Protein AF-A0ABC8QRR1-F1 (afdb_monomer_lite)

Organism: NCBI:txid185542

Sequence (106 aa):
MSKRRSVGEGYKKVASLLNKTSPKKENLPILEGHPAAQEHAEAVVESQDNLKESIKALKKEFKVYRWSRENPNLKPFLQSYFVDLSICGPMVLDALQKIKAGTMQA

pLDDT: mean 75.65, std 16.86, range [40.88, 95.94]

Secondary structure (DSSP, 8-state):
------TTSHHHHHHHHHT---------GGGTT-HHHHHHHHHHHHHHHHHHHHHTT-EEEEEEEE--SS-TTS--EEEEEEEETTSS-SSHHHHHHHHHTT-S--

Structure (mmCIF, N/CA/C/O backbone):
data_AF-A0ABC8QRR1-F1
#
_entry.id   AF-A0ABC8QRR1-F1
#
loop_
_atom_site.group_PDB
_atom_site.id
_atom_site.type_symbol
_atom_site.label_atom_id
_atom_site.label_alt_id
_atom_site.label_comp_id
_atom_site.label_asym_id
_atom_site.label_entity_id
_atom_site.label_seq_id
_atom_site.pdbx_PDB_ins_code
_atom_site.Cartn_x
_atom_site.Cartn_y
_atom_site.Cartn_z
_atom_site.occupancy
_atom_site.B_iso_or_equiv
_atom_site.auth_seq_id
_atom_site.auth_comp_id
_atom_site.auth_asym_id
_atom_site.auth_atom_id
_atom_site.pdbx_PDB_model_num
ATOM 1 N N . MET A 1 1 ? 35.369 37.869 -9.025 1.00 40.88 1 MET A N 1
ATOM 2 C CA . MET A 1 1 ? 33.912 37.658 -9.192 1.00 40.88 1 MET A CA 1
ATOM 3 C C . MET A 1 1 ? 33.685 36.296 -9.838 1.00 40.88 1 MET A C 1
ATOM 5 O O . MET A 1 1 ? 34.111 36.084 -10.964 1.00 40.88 1 MET A O 1
ATOM 9 N N . SER A 1 2 ? 33.128 35.349 -9.078 1.00 48.25 2 SER A N 1
ATOM 10 C CA . SER A 1 2 ? 32.996 33.928 -9.434 1.00 48.25 2 SER A CA 1
ATOM 11 C C . SER A 1 2 ? 31.667 33.658 -10.150 1.00 48.25 2 SER A C 1
ATOM 13 O O . SER A 1 2 ? 30.616 34.063 -9.655 1.00 48.25 2 SER A O 1
ATOM 15 N N . LYS A 1 3 ? 31.701 32.983 -11.306 1.00 48.44 3 LYS A N 1
ATOM 16 C CA . LYS A 1 3 ? 30.514 32.629 -12.105 1.00 48.44 3 LYS A CA 1
ATOM 17 C C . LYS A 1 3 ? 30.259 31.124 -11.975 1.00 48.44 3 LYS A C 1
ATOM 19 O O . LYS A 1 3 ? 30.928 30.312 -12.612 1.00 48.44 3 LYS A O 1
ATOM 24 N N . ARG A 1 4 ? 29.315 30.761 -11.099 1.00 54.50 4 ARG A N 1
ATOM 25 C CA . ARG A 1 4 ? 28.824 29.387 -10.907 1.00 54.50 4 ARG A CA 1
ATOM 26 C C . ARG A 1 4 ? 28.125 28.936 -12.195 1.00 54.50 4 ARG A C 1
ATOM 28 O O . ARG A 1 4 ? 27.106 29.509 -12.568 1.00 54.50 4 ARG A O 1
ATOM 35 N N . ARG A 1 5 ? 28.700 27.952 -12.894 1.00 56.94 5 ARG A N 1
ATOM 36 C CA . ARG A 1 5 ? 28.096 27.328 -14.082 1.00 56.94 5 ARG A CA 1
ATOM 37 C C . ARG A 1 5 ? 26.978 26.385 -13.640 1.00 56.94 5 ARG A C 1
ATOM 39 O O . ARG A 1 5 ? 27.132 25.635 -12.679 1.00 56.94 5 ARG A O 1
ATOM 46 N N . SER A 1 6 ? 25.848 26.484 -14.322 1.00 54.59 6 SER A N 1
ATOM 47 C CA . SER A 1 6 ? 24.585 25.825 -14.017 1.00 54.59 6 SER A CA 1
ATOM 48 C C . SER A 1 6 ? 24.647 24.313 -14.234 1.00 54.59 6 SER A C 1
ATOM 50 O O . SER A 1 6 ? 24.642 23.830 -15.362 1.00 54.59 6 SER A O 1
ATOM 52 N N . VAL A 1 7 ? 24.582 23.551 -13.143 1.00 57.69 7 VAL A N 1
ATOM 53 C CA . VAL A 1 7 ? 24.188 22.128 -13.127 1.00 57.69 7 VAL A CA 1
ATOM 54 C C . VAL A 1 7 ? 22.658 22.066 -13.303 1.00 57.69 7 VAL A C 1
ATOM 56 O O . VAL A 1 7 ? 21.911 21.689 -12.410 1.00 57.69 7 VAL A O 1
ATOM 59 N N . GLY A 1 8 ? 22.176 22.616 -14.421 1.00 51.81 8 GLY A N 1
ATOM 60 C CA . GLY A 1 8 ? 20.771 22.982 -14.648 1.00 51.81 8 GLY A CA 1
ATOM 61 C C . GLY A 1 8 ? 20.054 22.155 -15.716 1.00 51.81 8 GLY A C 1
ATOM 62 O O . GLY A 1 8 ? 18.838 21.982 -15.677 1.00 51.81 8 GLY A O 1
ATOM 63 N N . GLU A 1 9 ? 20.807 21.673 -16.702 1.00 53.78 9 GLU A N 1
ATOM 64 C CA . GLU A 1 9 ? 20.235 21.146 -17.949 1.00 53.78 9 GLU A CA 1
ATOM 65 C C . GLU A 1 9 ? 20.392 19.631 -18.084 1.00 53.78 9 GLU A C 1
ATOM 67 O O . GLU A 1 9 ? 19.518 18.975 -18.648 1.00 53.78 9 GLU A O 1
ATOM 72 N N . GLY A 1 10 ? 21.439 19.047 -17.491 1.00 51.78 10 GLY A N 1
ATOM 73 C CA . GLY A 1 10 ? 21.681 17.602 -17.557 1.00 51.78 10 GLY A CA 1
ATOM 74 C C . GLY A 1 10 ? 20.575 16.768 -16.902 1.00 51.78 10 GLY A C 1
ATOM 75 O O . GLY A 1 10 ? 20.162 15.751 -17.454 1.00 51.78 10 GLY A O 1
ATOM 76 N N . TYR A 1 11 ? 20.027 17.227 -15.770 1.00 57.44 11 TYR A N 1
ATOM 77 C CA . TYR A 1 11 ? 19.012 16.471 -15.027 1.00 57.44 11 TYR A CA 1
ATOM 78 C C . TYR A 1 11 ? 17.653 16.419 -15.743 1.00 57.44 11 TYR A C 1
ATOM 80 O O . TYR A 1 11 ? 16.912 15.450 -15.602 1.00 57.44 11 TYR A O 1
ATOM 88 N N . LYS A 1 12 ? 17.324 17.432 -16.558 1.00 54.56 12 LYS A N 1
ATOM 89 C CA . LYS A 1 12 ? 16.049 17.485 -17.292 1.00 54.56 12 LYS A CA 1
ATOM 90 C C . LYS A 1 12 ? 16.009 16.465 -18.429 1.00 54.56 12 LYS A C 1
ATOM 92 O O . LYS A 1 12 ? 14.956 15.896 -18.699 1.00 54.56 12 LYS A O 1
ATOM 97 N N . LYS A 1 13 ? 17.163 16.207 -19.056 1.00 54.16 13 LYS A N 1
ATOM 98 C CA . LYS A 1 13 ? 17.297 15.251 -20.163 1.00 54.16 13 LYS A CA 1
ATOM 99 C C . LYS A 1 13 ? 17.238 13.795 -19.698 1.00 54.16 13 LYS A C 1
ATOM 101 O O . LYS A 1 13 ? 16.717 12.959 -20.421 1.00 54.16 13 LYS A O 1
ATOM 106 N N . VAL A 1 14 ? 17.730 13.490 -18.496 1.00 57.84 14 VAL A N 1
ATOM 107 C CA . VAL A 1 14 ? 17.642 12.128 -17.932 1.00 57.84 14 VAL A CA 1
ATOM 108 C C . VAL A 1 14 ? 16.269 11.843 -17.315 1.00 57.84 14 VAL A C 1
ATOM 110 O O . VAL A 1 14 ? 15.773 10.726 -17.421 1.00 57.84 14 VAL A O 1
ATOM 113 N N . ALA A 1 15 ? 15.606 12.856 -16.744 1.00 55.03 15 ALA A N 1
ATOM 114 C CA . ALA A 1 15 ? 14.270 12.706 -16.167 1.00 55.03 15 ALA A CA 1
ATOM 115 C C . ALA A 1 15 ? 13.186 12.411 -17.223 1.00 55.03 15 ALA A C 1
ATOM 117 O O . ALA A 1 15 ? 12.240 11.680 -16.940 1.00 55.03 15 ALA A O 1
ATOM 118 N N . SER A 1 16 ? 13.323 12.929 -18.450 1.00 55.12 16 SER A N 1
ATOM 119 C CA . SER A 1 16 ? 12.381 12.628 -19.539 1.00 55.12 16 SER A CA 1
ATOM 120 C C . SER A 1 16 ? 12.540 11.216 -20.113 1.00 55.12 16 SER A C 1
ATOM 122 O O . SER A 1 16 ? 11.573 10.675 -20.644 1.00 55.12 16 SER A O 1
ATOM 124 N N . LEU A 1 17 ? 13.724 10.606 -19.983 1.00 55.91 17 LEU A N 1
ATOM 125 C CA . LEU A 1 17 ? 13.988 9.233 -20.431 1.00 55.91 17 LEU A CA 1
ATOM 126 C C . LEU A 1 17 ? 13.424 8.186 -19.463 1.00 55.91 17 LEU A C 1
ATOM 128 O O . LEU A 1 17 ? 13.019 7.113 -19.893 1.00 55.91 17 LEU A O 1
ATOM 132 N N . LEU A 1 18 ? 13.341 8.515 -18.173 1.00 54.22 18 LEU A N 1
ATOM 133 C CA . LEU A 1 18 ? 12.843 7.605 -17.137 1.00 54.22 18 LEU A CA 1
ATOM 134 C C . LEU A 1 18 ? 11.305 7.570 -17.026 1.00 54.22 18 LEU A C 1
ATOM 136 O O . LEU A 1 18 ? 10.768 6.657 -16.408 1.00 54.22 18 LEU A O 1
ATOM 140 N N . ASN A 1 19 ? 10.589 8.520 -17.644 1.00 46.50 19 ASN A N 1
ATOM 141 C CA . ASN A 1 19 ? 9.129 8.664 -17.522 1.00 46.50 19 ASN A CA 1
ATOM 142 C C . ASN A 1 19 ? 8.306 8.089 -18.693 1.00 46.50 19 ASN A C 1
ATOM 144 O O . ASN A 1 19 ? 7.099 8.325 -18.753 1.00 46.50 19 ASN A O 1
ATOM 148 N N . LYS A 1 20 ? 8.903 7.332 -19.625 1.00 44.72 20 LYS A N 1
ATOM 149 C CA . LYS A 1 20 ? 8.136 6.648 -20.680 1.00 44.72 20 LYS A CA 1
ATOM 150 C C . LYS A 1 20 ? 7.769 5.229 -20.242 1.00 44.72 20 LYS A C 1
ATOM 152 O O . LYS A 1 20 ? 8.617 4.367 -20.050 1.00 44.72 20 LYS A O 1
ATOM 157 N N . THR A 1 21 ? 6.475 5.031 -20.052 1.00 42.62 21 THR A N 1
ATOM 158 C CA . THR A 1 21 ? 5.814 3.781 -19.692 1.00 42.62 21 THR A CA 1
ATOM 159 C C . THR A 1 21 ? 5.814 2.757 -20.839 1.00 42.62 21 THR A C 1
ATOM 161 O O . THR A 1 21 ? 5.720 3.125 -22.007 1.00 42.62 21 THR A O 1
ATOM 164 N N . SER A 1 22 ? 5.832 1.475 -20.431 1.00 47.16 22 SER A N 1
ATOM 165 C CA . SER A 1 22 ? 5.578 0.215 -21.171 1.00 47.16 22 SER A CA 1
ATOM 166 C C . SER A 1 22 ? 6.787 -0.503 -21.814 1.00 47.16 22 SER A C 1
ATOM 168 O O . SER A 1 22 ? 7.422 0.051 -22.705 1.00 47.16 22 SER A O 1
ATOM 170 N N . PRO A 1 23 ? 7.059 -1.783 -21.454 1.00 49.28 23 PRO A N 1
ATOM 171 C CA . PRO A 1 23 ? 8.080 -2.606 -22.092 1.00 49.28 23 PRO A CA 1
ATOM 172 C C . PRO A 1 23 ? 7.476 -3.202 -23.368 1.00 49.28 23 PRO A C 1
ATOM 174 O O . PRO A 1 23 ? 7.068 -4.358 -23.416 1.00 49.28 23 PRO A O 1
ATOM 177 N N . LYS A 1 24 ? 7.312 -2.398 -24.414 1.00 43.50 24 LYS A N 1
ATOM 178 C CA . LYS A 1 24 ? 7.214 -2.995 -25.744 1.00 43.50 24 LYS A CA 1
ATOM 179 C C . LYS A 1 24 ? 8.638 -3.194 -26.219 1.00 43.50 24 LYS A C 1
ATOM 181 O O . LYS A 1 24 ? 9.453 -2.289 -26.073 1.00 43.50 24 LYS A O 1
ATOM 186 N N . LYS A 1 25 ? 8.912 -4.385 -26.756 1.00 50.91 25 LYS A N 1
ATOM 187 C CA . LYS A 1 25 ? 10.095 -4.717 -27.558 1.00 50.91 25 LYS A CA 1
ATOM 188 C C . LYS A 1 25 ? 10.118 -3.812 -28.794 1.00 50.91 25 LYS A C 1
ATOM 190 O O . LYS A 1 25 ? 9.864 -4.247 -29.910 1.00 50.91 25 LYS A O 1
ATOM 195 N N . GLU A 1 26 ? 10.285 -2.518 -28.586 1.00 54.91 26 GLU A N 1
ATOM 196 C CA . GLU A 1 26 ? 10.627 -1.594 -29.640 1.00 54.91 26 GLU A CA 1
ATOM 197 C C . GLU A 1 26 ? 12.119 -1.797 -29.805 1.00 54.91 26 GLU A C 1
ATOM 199 O O . GLU A 1 26 ? 12.878 -1.564 -28.863 1.00 54.91 26 GLU A O 1
ATOM 204 N N . ASN A 1 27 ? 12.517 -2.337 -30.960 1.00 62.00 27 ASN A N 1
ATOM 205 C CA . ASN A 1 27 ? 13.912 -2.340 -31.376 1.00 62.00 27 ASN A CA 1
ATOM 206 C C . ASN A 1 27 ? 14.477 -0.974 -30.999 1.00 62.00 27 ASN A C 1
ATOM 208 O O . ASN A 1 27 ? 13.889 0.039 -31.370 1.00 62.00 27 ASN A O 1
ATOM 212 N N . LEU A 1 28 ? 15.509 -0.953 -30.159 1.00 62.72 28 LEU A N 1
ATOM 213 C CA . LEU A 1 28 ? 16.153 0.270 -29.707 1.00 62.72 28 LEU A CA 1
ATOM 214 C C . LEU A 1 28 ? 17.222 0.581 -30.760 1.00 62.72 28 LEU A C 1
ATOM 216 O O . LEU A 1 28 ? 18.361 0.155 -30.565 1.00 62.72 28 LEU A O 1
ATOM 220 N N . PRO A 1 29 ? 16.910 1.302 -31.864 1.00 69.25 29 PRO A N 1
ATOM 221 C CA . PRO A 1 29 ? 17.864 1.526 -32.954 1.00 69.25 29 PRO A CA 1
ATOM 222 C C . PRO A 1 29 ? 19.136 2.230 -32.469 1.00 69.25 29 PRO A C 1
ATOM 224 O O . PRO A 1 29 ? 20.186 2.141 -33.087 1.00 69.25 29 PRO A O 1
ATOM 227 N N . ILE A 1 30 ? 19.060 2.915 -31.323 1.00 73.38 30 ILE A N 1
ATOM 228 C CA . ILE A 1 30 ? 20.183 3.607 -30.689 1.00 73.38 30 ILE A CA 1
ATOM 229 C C . ILE A 1 30 ? 21.219 2.656 -30.065 1.00 73.38 30 ILE A C 1
ATOM 231 O O . ILE A 1 30 ? 22.335 3.084 -29.786 1.00 73.38 30 ILE A O 1
ATOM 235 N N . LEU A 1 31 ? 20.845 1.399 -29.807 1.00 69.88 31 LEU A N 1
ATOM 236 C CA . LEU A 1 31 ? 21.722 0.368 -29.243 1.00 69.88 31 LEU A CA 1
ATOM 237 C C . LEU A 1 31 ? 22.329 -0.539 -30.325 1.00 69.88 31 LEU A C 1
ATOM 239 O O . LEU A 1 31 ? 23.141 -1.409 -30.008 1.00 69.88 31 LEU A O 1
ATOM 243 N N . GLU A 1 32 ? 21.950 -0.352 -31.591 1.00 71.81 32 GLU A N 1
ATOM 244 C CA . GLU A 1 32 ? 22.505 -1.110 -32.710 1.00 71.81 32 GLU A CA 1
ATOM 245 C C . GLU A 1 32 ? 24.004 -0.796 -32.860 1.00 71.81 32 GLU A C 1
ATOM 247 O O . GLU A 1 32 ? 24.413 0.360 -32.944 1.00 71.81 32 GLU A O 1
ATOM 252 N N . GLY A 1 33 ? 24.843 -1.839 -32.843 1.00 79.19 33 GLY A N 1
ATOM 253 C CA . GLY A 1 33 ? 26.306 -1.717 -32.918 1.00 79.19 33 GLY A CA 1
ATOM 254 C C . GLY A 1 33 ? 27.048 -1.748 -31.573 1.00 79.19 33 GLY A C 1
ATOM 255 O O . GLY A 1 33 ? 28.279 -1.732 -31.571 1.00 79.19 33 GLY A O 1
ATOM 256 N N . HIS A 1 34 ? 26.344 -1.851 -30.437 1.00 81.38 34 HIS A N 1
ATOM 257 C CA . HIS A 1 34 ? 26.952 -1.992 -29.106 1.00 81.38 34 HIS A CA 1
ATOM 258 C C . HIS A 1 34 ? 26.487 -3.279 -28.392 1.00 81.38 34 HIS A C 1
ATOM 260 O O . HIS A 1 34 ? 25.502 -3.236 -27.654 1.00 81.38 34 HIS A O 1
ATOM 266 N N . PRO A 1 35 ? 27.210 -4.412 -28.536 1.00 83.50 35 PRO A N 1
ATOM 267 C CA . PRO A 1 35 ? 26.751 -5.716 -28.038 1.00 83.50 35 PRO A CA 1
ATOM 268 C C . PRO A 1 35 ? 26.570 -5.745 -26.514 1.00 83.50 35 PRO A C 1
ATOM 270 O O . PRO A 1 35 ? 25.532 -6.174 -26.025 1.00 83.50 35 PRO A O 1
ATOM 273 N N . ALA A 1 36 ? 27.507 -5.166 -25.755 1.00 85.44 36 ALA A N 1
ATOM 274 C CA . ALA A 1 36 ? 27.387 -5.085 -24.296 1.00 85.44 36 ALA A CA 1
ATOM 275 C C . ALA A 1 36 ? 26.150 -4.283 -23.844 1.00 85.44 36 ALA A C 1
ATOM 277 O O . ALA A 1 36 ? 25.498 -4.627 -22.863 1.00 85.44 36 ALA A O 1
ATOM 278 N N . ALA A 1 37 ? 25.792 -3.212 -24.561 1.00 81.06 37 ALA A N 1
ATOM 279 C CA . ALA A 1 37 ? 24.625 -2.403 -24.213 1.00 81.06 37 ALA A CA 1
ATOM 280 C C . ALA A 1 37 ? 23.306 -3.143 -24.496 1.00 81.06 37 ALA A C 1
ATOM 282 O O . ALA A 1 37 ? 22.343 -2.965 -23.752 1.00 81.06 37 ALA A O 1
ATOM 283 N N . GLN A 1 38 ? 23.277 -3.983 -25.536 1.00 81.69 38 GLN A N 1
ATOM 284 C CA . GLN A 1 38 ? 22.137 -4.841 -25.864 1.00 81.69 38 GLN A CA 1
ATOM 285 C C . GLN A 1 38 ? 21.950 -5.940 -24.813 1.00 81.69 38 GLN A C 1
ATOM 287 O O . GLN A 1 38 ? 20.860 -6.049 -24.261 1.00 81.69 38 GLN A O 1
ATOM 292 N N . GLU A 1 39 ? 23.016 -6.660 -24.448 1.00 85.50 39 GLU A N 1
ATOM 293 C CA . GLU A 1 39 ? 22.973 -7.698 -23.404 1.00 85.50 39 GLU A CA 1
ATOM 294 C C . GLU A 1 39 ? 22.465 -7.141 -22.066 1.00 85.50 39 GLU A C 1
ATOM 296 O O . GLU A 1 39 ? 21.591 -7.718 -21.416 1.00 85.50 39 GLU A O 1
ATOM 301 N N . HIS A 1 40 ? 22.968 -5.971 -21.660 1.00 83.12 40 HIS A N 1
ATOM 302 C CA . HIS A 1 40 ? 22.511 -5.317 -20.437 1.00 83.12 40 HIS A CA 1
ATOM 303 C C . HIS A 1 40 ? 21.056 -4.844 -20.526 1.00 83.12 40 HIS A C 1
ATOM 305 O O . HIS A 1 40 ? 20.326 -4.942 -19.539 1.00 83.12 40 HIS A O 1
ATOM 311 N N . ALA A 1 41 ? 20.618 -4.336 -21.681 1.00 80.94 41 ALA A N 1
ATOM 312 C CA . ALA A 1 41 ? 19.230 -3.935 -21.879 1.00 80.94 41 ALA A CA 1
ATOM 313 C C . ALA A 1 41 ? 18.282 -5.143 -21.804 1.00 80.94 41 ALA A C 1
ATOM 315 O O . ALA A 1 41 ? 17.268 -5.073 -21.112 1.00 80.94 41 ALA A O 1
ATOM 316 N N . GLU A 1 42 ? 18.632 -6.255 -22.449 1.00 81.31 42 GLU A N 1
ATOM 317 C CA . GLU A 1 42 ? 17.854 -7.497 -22.427 1.00 81.31 42 GLU A CA 1
ATOM 318 C C . GLU A 1 42 ? 17.743 -8.073 -21.013 1.00 81.31 42 GLU A C 1
ATOM 320 O O . GLU A 1 42 ? 16.633 -8.331 -20.549 1.00 81.31 42 GLU A O 1
ATOM 325 N N . ALA A 1 43 ? 18.854 -8.159 -20.274 1.00 83.69 43 ALA A N 1
ATOM 326 C CA . ALA A 1 43 ? 18.853 -8.645 -18.893 1.00 83.69 43 ALA A CA 1
ATOM 327 C C . ALA A 1 43 ? 17.984 -7.780 -17.954 1.00 83.69 43 ALA A C 1
ATOM 329 O O . ALA A 1 43 ? 17.298 -8.284 -17.055 1.00 83.69 43 ALA A O 1
ATOM 330 N N . VAL A 1 44 ? 17.974 -6.457 -18.153 1.00 82.81 44 VAL A N 1
ATOM 331 C CA . VAL A 1 44 ? 17.109 -5.542 -17.391 1.00 82.81 44 VAL A CA 1
ATOM 332 C C . VAL A 1 44 ? 15.638 -5.725 -17.769 1.00 82.81 44 VAL A C 1
ATOM 334 O O . VAL A 1 44 ? 14.785 -5.733 -16.885 1.00 82.81 44 VAL A O 1
ATOM 337 N N . VAL A 1 45 ? 15.319 -5.892 -19.054 1.00 80.44 45 VAL A N 1
ATOM 338 C CA . VAL A 1 45 ? 13.938 -6.131 -19.504 1.00 80.44 45 VAL A CA 1
ATOM 339 C C . VAL A 1 45 ? 13.413 -7.466 -18.970 1.00 80.44 45 VAL A C 1
ATOM 341 O O . VAL A 1 45 ? 12.320 -7.510 -18.408 1.00 80.44 45 VAL A O 1
ATOM 344 N N . GLU A 1 46 ? 14.208 -8.531 -19.048 1.00 79.56 46 GLU A N 1
ATOM 345 C CA . GLU A 1 46 ? 13.827 -9.860 -18.566 1.00 79.56 46 GLU A CA 1
ATOM 346 C C . GLU A 1 46 ? 13.602 -9.881 -17.048 1.00 79.56 46 GLU A C 1
ATOM 348 O O . GLU A 1 46 ? 12.603 -10.415 -16.556 1.00 79.56 46 GLU A O 1
ATOM 353 N N . SER A 1 47 ? 14.486 -9.243 -16.277 1.00 78.56 47 SER A N 1
ATOM 354 C CA . SER A 1 47 ? 14.296 -9.117 -14.827 1.00 78.56 47 SER A CA 1
ATOM 355 C C . SER A 1 47 ? 13.072 -8.266 -14.467 1.00 78.56 47 SER A C 1
ATOM 357 O O . SER A 1 47 ? 12.367 -8.593 -13.510 1.00 78.56 47 SER A O 1
ATOM 359 N N . GLN A 1 48 ? 12.757 -7.222 -15.244 1.00 77.25 48 GLN A N 1
ATOM 360 C CA . GLN A 1 48 ? 11.554 -6.411 -15.043 1.00 77.25 48 GLN A CA 1
ATOM 361 C C . GLN A 1 48 ? 10.258 -7.175 -15.323 1.00 77.25 48 GLN A C 1
ATOM 363 O O . GLN A 1 48 ? 9.292 -6.987 -14.583 1.00 77.25 48 GLN A O 1
ATOM 368 N N . ASP A 1 49 ? 10.209 -8.010 -16.360 1.00 77.12 49 ASP A N 1
ATOM 369 C CA . ASP A 1 49 ? 9.009 -8.784 -16.694 1.00 77.12 49 ASP A CA 1
ATOM 370 C C . ASP A 1 49 ? 8.747 -9.884 -15.657 1.00 77.12 49 ASP A C 1
ATOM 372 O O . ASP A 1 49 ? 7.619 -10.024 -15.184 1.00 77.12 49 ASP A O 1
ATOM 376 N N . ASN A 1 50 ? 9.796 -10.566 -15.186 1.00 79.06 50 ASN A N 1
ATOM 377 C CA . ASN A 1 50 ? 9.695 -11.509 -14.067 1.00 79.06 50 ASN A CA 1
ATOM 378 C C . ASN A 1 50 ? 9.212 -10.824 -12.774 1.00 79.06 50 ASN A C 1
ATOM 380 O O . ASN A 1 50 ? 8.350 -11.338 -12.053 1.00 79.06 50 ASN A O 1
ATOM 384 N N . LEU A 1 51 ? 9.730 -9.626 -12.488 1.00 76.44 51 LEU A N 1
ATOM 385 C CA . LEU A 1 51 ? 9.321 -8.841 -11.326 1.00 76.44 51 LEU A CA 1
ATOM 386 C C . LEU A 1 51 ? 7.865 -8.365 -11.452 1.00 76.44 51 LEU A C 1
ATOM 388 O O . LEU A 1 51 ? 7.114 -8.448 -10.486 1.00 76.44 51 LEU A O 1
ATOM 392 N N . LYS A 1 52 ? 7.420 -7.954 -12.643 1.00 72.56 52 LYS A N 1
ATOM 393 C CA . LYS A 1 52 ? 6.013 -7.605 -12.896 1.00 72.56 52 LYS A CA 1
ATOM 394 C C . LYS A 1 52 ? 5.083 -8.804 -12.745 1.00 72.56 52 LYS A C 1
ATOM 396 O O . LYS A 1 52 ? 4.031 -8.653 -12.129 1.00 72.56 52 LYS A O 1
ATOM 401 N N . GLU A 1 53 ? 5.464 -9.977 -13.243 1.00 74.38 53 GLU A N 1
ATOM 402 C CA . GLU A 1 53 ? 4.635 -11.182 -13.139 1.00 74.38 53 GLU A CA 1
ATOM 403 C C . GLU A 1 53 ? 4.490 -11.635 -11.678 1.00 74.38 53 GLU A C 1
ATOM 405 O O . GLU A 1 53 ? 3.381 -11.904 -11.222 1.00 74.38 53 GLU A O 1
ATOM 410 N N . SER A 1 54 ? 5.575 -11.598 -10.894 1.00 74.88 54 SER A N 1
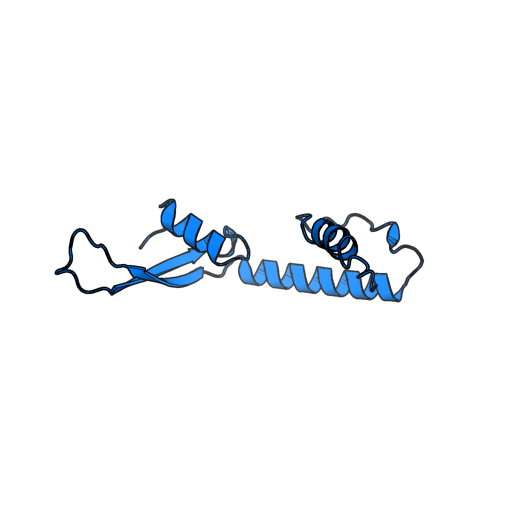ATOM 411 C CA . SER A 1 54 ? 5.507 -11.894 -9.452 1.00 74.88 54 SER A CA 1
ATOM 412 C C . SER A 1 54 ? 4.652 -10.894 -8.655 1.00 74.88 54 SER A C 1
ATOM 414 O O . SER A 1 54 ? 3.992 -11.277 -7.687 1.00 74.88 54 SER A O 1
ATOM 416 N N . ILE A 1 55 ? 4.604 -9.622 -9.068 1.00 72.25 55 ILE A N 1
ATOM 417 C CA . ILE A 1 55 ? 3.799 -8.575 -8.415 1.00 72.25 55 ILE A CA 1
ATOM 418 C C . ILE A 1 55 ? 2.316 -8.668 -8.799 1.00 72.25 55 ILE A C 1
ATOM 420 O O . ILE A 1 55 ? 1.450 -8.279 -8.013 1.00 72.25 55 ILE A O 1
ATOM 424 N N . LYS A 1 56 ? 1.996 -9.235 -9.966 1.00 67.81 56 LYS A N 1
ATOM 425 C CA . LYS A 1 56 ? 0.637 -9.298 -10.524 1.00 67.81 56 LYS A CA 1
ATOM 426 C C . LYS A 1 56 ? -0.366 -10.104 -9.684 1.00 67.81 56 LYS A C 1
ATOM 428 O O . LYS A 1 56 ? -1.567 -9.956 -9.873 1.00 67.81 56 LYS A O 1
ATOM 433 N N . ALA A 1 57 ? 0.101 -10.928 -8.747 1.00 66.62 57 ALA A N 1
ATOM 434 C CA . ALA A 1 57 ? -0.750 -11.678 -7.819 1.00 66.62 57 ALA A CA 1
ATOM 435 C C . ALA A 1 57 ? -0.597 -11.238 -6.349 1.00 66.62 57 ALA A C 1
ATOM 437 O O . ALA A 1 57 ? -1.168 -11.862 -5.451 1.00 66.62 57 ALA A O 1
ATOM 438 N N . LEU A 1 58 ? 0.180 -10.183 -6.070 1.00 83.06 58 LEU A N 1
ATOM 439 C CA . LEU A 1 58 ? 0.560 -9.826 -4.708 1.00 83.06 58 LEU A CA 1
ATOM 440 C C . LEU A 1 58 ? -0.385 -8.773 -4.118 1.00 83.06 58 LEU A C 1
ATOM 442 O O . LEU A 1 58 ? -0.396 -7.609 -4.518 1.00 83.06 58 LEU A O 1
ATOM 446 N N . LYS A 1 59 ? -1.149 -9.179 -3.099 1.00 89.44 59 LYS A N 1
ATOM 447 C CA . LYS A 1 59 ? -1.876 -8.253 -2.223 1.00 89.44 59 LYS A CA 1
ATOM 448 C C . LYS A 1 59 ? -0.971 -7.828 -1.076 1.00 89.44 59 LYS A C 1
ATOM 450 O O . LYS A 1 59 ? -0.387 -8.670 -0.395 1.00 89.44 59 LYS A O 1
ATOM 455 N N . LYS A 1 60 ? -0.874 -6.522 -0.838 1.00 90.56 60 LYS A N 1
ATOM 456 C CA . LYS A 1 60 ? -0.072 -5.949 0.244 1.00 90.56 60 LYS A CA 1
ATOM 457 C C . LYS A 1 60 ? -0.965 -5.281 1.279 1.00 90.56 60 LYS A C 1
ATOM 459 O O . LYS A 1 60 ? -1.880 -4.539 0.935 1.00 90.56 60 LYS A O 1
ATOM 464 N N . GLU A 1 61 ? -0.672 -5.536 2.550 1.00 94.06 61 GLU A N 1
ATOM 465 C CA . GLU A 1 61 ? -1.299 -4.836 3.667 1.00 94.06 61 GLU A CA 1
ATOM 466 C C . GLU A 1 61 ? -0.633 -3.467 3.882 1.00 94.06 61 GLU A C 1
ATOM 468 O O . GLU A 1 61 ? 0.591 -3.368 4.015 1.00 94.06 61 GLU A O 1
ATOM 473 N N . PHE A 1 62 ? -1.453 -2.422 3.966 1.00 94.19 62 PHE A N 1
ATOM 474 C CA . PHE A 1 62 ? -1.074 -1.067 4.345 1.00 94.19 62 PHE A CA 1
ATOM 475 C C . PHE A 1 62 ? -1.779 -0.686 5.644 1.00 94.19 62 PHE A C 1
ATOM 477 O O . PHE A 1 62 ? -3.005 -0.637 5.697 1.00 94.19 62 PHE A O 1
ATOM 484 N N . LYS A 1 63 ? -1.007 -0.372 6.689 1.00 95.50 63 LYS A N 1
ATOM 485 C CA . LYS A 1 63 ? -1.530 0.133 7.966 1.00 95.50 63 LYS A CA 1
ATOM 486 C C . LYS A 1 63 ? -1.476 1.656 7.964 1.00 95.50 63 LYS A C 1
ATOM 488 O O . LYS A 1 63 ? -0.401 2.242 8.051 1.00 95.50 63 LYS A O 1
ATOM 493 N N . VAL A 1 64 ? -2.634 2.294 7.837 1.00 95.25 64 VAL A N 1
ATOM 494 C CA . VAL A 1 64 ? -2.773 3.750 7.721 1.00 95.25 64 VAL A CA 1
ATOM 495 C C . VAL A 1 64 ? -3.173 4.340 9.067 1.00 95.25 64 VAL A C 1
ATOM 497 O O . VAL A 1 64 ? -4.162 3.923 9.666 1.00 95.25 64 VAL A O 1
ATOM 500 N N . TYR A 1 65 ? -2.426 5.341 9.528 1.00 95.56 65 TYR A N 1
ATOM 501 C CA . TYR A 1 65 ? -2.771 6.102 10.725 1.00 95.56 65 TYR A CA 1
ATOM 502 C C . TYR A 1 65 ? -3.994 6.986 10.472 1.00 95.56 65 TYR A C 1
ATOM 504 O O . TYR A 1 65 ? -4.020 7.779 9.528 1.00 95.56 65 TYR A O 1
ATOM 512 N N . ARG A 1 66 ? -5.014 6.851 11.320 1.00 93.50 66 ARG A N 1
ATOM 513 C CA . ARG A 1 66 ? -6.263 7.609 11.240 1.00 93.50 66 ARG A CA 1
ATOM 514 C C . ARG A 1 66 ? -6.467 8.389 12.529 1.00 93.50 66 ARG A C 1
ATOM 516 O O . ARG A 1 66 ? -6.492 7.829 13.623 1.00 93.50 66 ARG A O 1
ATOM 523 N N . TRP A 1 67 ? -6.635 9.694 12.369 1.00 94.19 67 TRP A N 1
ATOM 524 C CA . TRP A 1 67 ? -6.997 10.621 13.429 1.00 94.19 67 TRP A CA 1
ATOM 525 C C . TRP A 1 67 ? -7.821 11.763 12.828 1.00 94.19 67 TRP A C 1
ATOM 527 O O . TRP A 1 67 ? -7.555 12.188 11.704 1.00 94.19 67 TRP A O 1
ATOM 537 N N 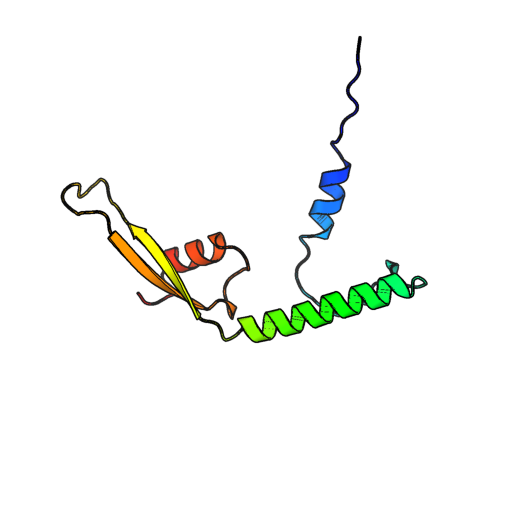. SER A 1 68 ? -8.834 12.225 13.557 1.00 89.81 68 SER A N 1
ATOM 538 C CA . SER A 1 68 ? -9.766 13.278 13.140 1.00 89.81 68 SER A CA 1
ATOM 539 C C . SER A 1 68 ? -9.852 14.319 14.253 1.00 89.81 68 SER A C 1
ATOM 541 O O . SER A 1 68 ? -9.947 13.970 15.430 1.00 89.81 68 SER A O 1
ATOM 543 N N . ARG A 1 69 ? -9.796 15.604 13.8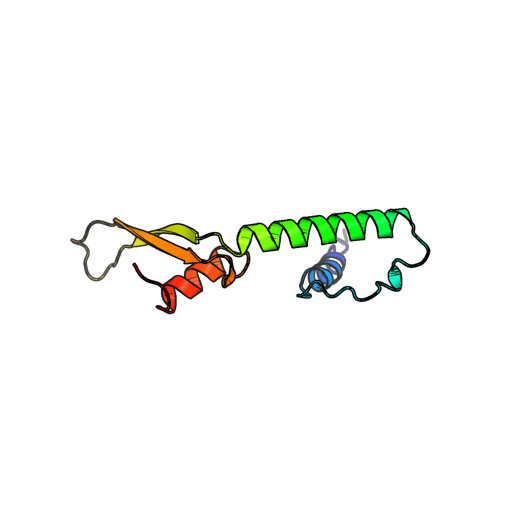85 1.00 92.00 69 ARG A N 1
ATOM 544 C CA . ARG A 1 69 ? -9.824 16.723 14.842 1.00 92.00 69 ARG A CA 1
ATOM 545 C C . ARG A 1 69 ? -11.235 17.000 15.359 1.00 92.00 69 ARG A C 1
ATOM 547 O O . ARG A 1 69 ? -11.398 17.565 16.434 1.00 92.00 69 ARG A O 1
ATOM 554 N N . GLU A 1 70 ? -12.232 16.581 14.591 1.00 89.75 70 GLU A N 1
ATOM 555 C CA . GLU A 1 70 ? -13.661 16.703 14.871 1.00 89.75 70 GLU A CA 1
ATOM 556 C C . GLU A 1 70 ? -14.069 15.825 16.060 1.00 89.75 70 GLU A C 1
ATOM 558 O O . GLU A 1 70 ? -14.993 16.165 16.792 1.00 89.75 70 GLU A O 1
ATOM 563 N N . ASN A 1 71 ? -13.344 14.726 16.292 1.00 86.06 71 ASN A N 1
ATOM 564 C CA . ASN A 1 71 ? -13.589 13.805 17.395 1.00 86.06 71 ASN A CA 1
ATOM 565 C C . ASN A 1 71 ? -12.327 13.623 18.253 1.00 86.06 71 ASN A C 1
ATOM 567 O O . ASN A 1 71 ? -11.681 12.577 18.190 1.00 86.06 71 ASN A O 1
ATOM 571 N N . PRO A 1 72 ? -11.968 14.607 19.095 1.00 82.56 72 PRO A N 1
ATOM 572 C CA . PRO A 1 72 ? -10.730 14.566 19.877 1.00 82.56 72 PRO A CA 1
ATOM 573 C C . PRO A 1 72 ? -10.702 13.439 20.924 1.00 82.56 72 PRO A C 1
ATOM 575 O O . PRO A 1 72 ? -9.627 13.024 21.346 1.00 82.56 72 PRO A O 1
ATOM 578 N N . ASN A 1 73 ? -11.870 12.921 21.323 1.00 87.56 73 ASN A N 1
ATOM 579 C CA . ASN A 1 73 ? -11.993 11.800 22.261 1.00 87.56 73 ASN A CA 1
ATOM 580 C C . ASN A 1 73 ? -11.697 10.433 21.617 1.00 87.56 73 ASN A C 1
ATOM 582 O O . ASN A 1 73 ? -11.476 9.451 22.328 1.00 87.56 73 ASN A O 1
ATOM 586 N N . LEU A 1 74 ? -11.694 10.350 20.282 1.00 88.88 74 LEU A N 1
ATOM 587 C CA . LEU A 1 74 ? -11.320 9.137 19.563 1.00 88.88 74 LEU A CA 1
ATOM 588 C C . LEU A 1 74 ? -9.795 9.025 19.525 1.00 88.88 74 LEU A C 1
ATOM 590 O O . LEU A 1 74 ? -9.095 9.848 18.930 1.00 88.88 74 LEU A O 1
ATOM 594 N N . LYS A 1 75 ? -9.278 7.977 20.173 1.00 91.94 75 LYS A N 1
ATOM 595 C CA . LYS A 1 75 ? -7.849 7.670 20.143 1.00 91.94 75 LYS A CA 1
ATOM 596 C C . LYS A 1 75 ? -7.425 7.366 18.703 1.00 91.94 75 LYS A C 1
ATOM 598 O O . LYS A 1 75 ? -8.141 6.636 18.012 1.00 91.94 75 LYS A O 1
ATOM 603 N N . PRO A 1 76 ? -6.272 7.886 18.253 1.00 95.56 76 PRO A N 1
ATOM 604 C CA . PRO A 1 76 ? -5.731 7.518 16.960 1.00 95.56 76 PRO A CA 1
ATOM 605 C C . PRO A 1 76 ? -5.551 6.009 16.836 1.00 95.56 76 PRO A C 1
ATOM 607 O O . PRO A 1 76 ? -5.178 5.339 17.801 1.00 95.56 76 PRO A O 1
ATOM 610 N N . PHE A 1 77 ? -5.781 5.486 15.639 1.00 94.31 77 PHE A N 1
ATOM 611 C CA . PHE A 1 77 ? -5.679 4.057 15.376 1.00 94.31 77 PHE A CA 1
ATOM 612 C C . PHE A 1 77 ? -5.022 3.780 14.028 1.00 94.31 77 PHE A C 1
ATOM 614 O O . PHE A 1 77 ? -4.929 4.648 13.157 1.00 94.31 77 PHE A O 1
ATOM 621 N N . LEU A 1 78 ? -4.549 2.545 13.874 1.00 95.94 78 LEU A N 1
ATOM 622 C CA . LEU A 1 78 ? -4.065 2.023 12.605 1.00 95.94 78 LEU A CA 1
ATOM 623 C C . LEU A 1 78 ? -5.191 1.243 11.940 1.00 95.94 78 LEU A C 1
ATOM 625 O O . LEU A 1 78 ? -5.745 0.324 12.536 1.00 95.94 78 LEU A O 1
ATOM 629 N N . GLN A 1 79 ? -5.507 1.606 10.705 1.00 94.44 79 GLN A N 1
ATOM 630 C CA . GLN A 1 79 ? -6.459 0.881 9.880 1.00 94.44 79 GLN A CA 1
ATOM 631 C C . GLN A 1 79 ? -5.706 0.105 8.804 1.00 94.44 79 GLN A C 1
ATOM 633 O O . GLN A 1 79 ? -4.944 0.699 8.039 1.00 94.44 79 GLN A O 1
ATOM 638 N N . SER A 1 80 ? -5.906 -1.209 8.762 1.00 95.50 80 SER A N 1
ATOM 639 C CA . SER A 1 80 ? -5.336 -2.077 7.733 1.00 95.50 80 SER A CA 1
ATOM 640 C C . SER A 1 80 ? -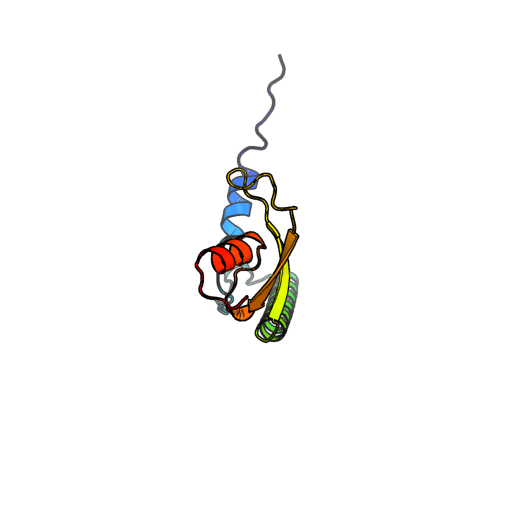6.166 -2.010 6.454 1.00 95.50 80 SER A C 1
ATOM 642 O O . SER A 1 80 ? -7.389 -2.016 6.503 1.00 95.50 80 SER A O 1
ATOM 644 N N . TYR A 1 81 ? -5.487 -1.951 5.313 1.00 93.25 81 TYR A N 1
ATOM 645 C CA . TYR A 1 81 ? -6.080 -2.011 3.982 1.00 93.25 81 TYR A CA 1
ATOM 646 C C . TYR A 1 81 ? -5.298 -3.000 3.129 1.00 93.25 81 TYR A C 1
ATOM 648 O O . TYR A 1 81 ? -4.067 -2.945 3.096 1.00 93.25 81 TYR A O 1
ATOM 656 N N . PHE A 1 82 ? -5.995 -3.871 2.405 1.00 92.06 82 PHE A N 1
ATOM 657 C CA . PHE A 1 82 ? -5.368 -4.789 1.459 1.00 92.06 82 PHE A CA 1
ATOM 658 C C . PHE A 1 82 ? -5.465 -4.213 0.055 1.00 92.06 82 PHE A C 1
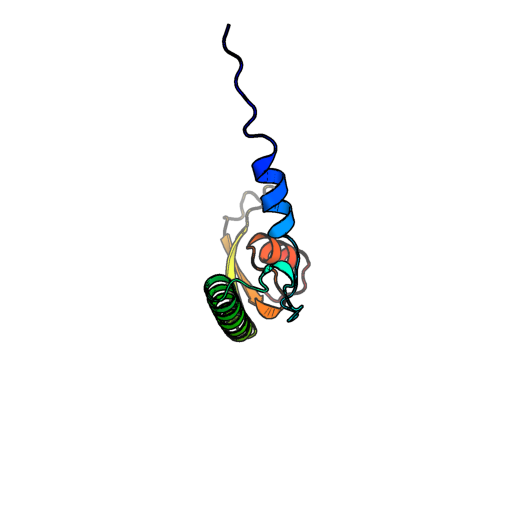ATOM 660 O O . PHE A 1 82 ? -6.555 -4.051 -0.489 1.00 92.06 82 PHE A O 1
ATOM 667 N N . VAL A 1 83 ? -4.312 -3.899 -0.528 1.00 90.38 83 VAL A N 1
ATOM 668 C CA . VAL A 1 83 ? -4.223 -3.308 -1.861 1.00 90.38 83 VAL A CA 1
ATOM 669 C C . VAL A 1 83 ? -3.591 -4.314 -2.807 1.00 90.38 83 VAL A C 1
ATOM 671 O O . VAL A 1 83 ? -2.545 -4.894 -2.513 1.00 90.38 83 VAL A O 1
ATOM 674 N N . ASP A 1 84 ? -4.241 -4.517 -3.946 1.00 90.50 84 ASP A N 1
ATOM 675 C CA . ASP A 1 84 ? -3.711 -5.321 -5.039 1.00 90.50 84 ASP A CA 1
ATOM 676 C C . ASP A 1 84 ? -2.659 -4.512 -5.814 1.00 90.50 84 ASP A C 1
ATOM 678 O O . ASP A 1 84 ? -2.958 -3.451 -6.374 1.00 90.50 84 ASP A O 1
ATOM 682 N N . LEU A 1 85 ? -1.413 -4.992 -5.808 1.00 88.38 85 LEU A N 1
ATOM 683 C CA . LEU A 1 85 ? -0.291 -4.311 -6.453 1.00 88.38 85 LEU A CA 1
ATOM 684 C C . LEU A 1 85 ? -0.313 -4.441 -7.980 1.00 88.38 85 LEU A C 1
ATOM 686 O O . LEU A 1 85 ? 0.366 -3.675 -8.654 1.00 88.38 85 LEU A O 1
ATOM 690 N N . SER A 1 86 ? -1.112 -5.354 -8.539 1.00 87.12 86 SER A N 1
ATOM 691 C CA . SER A 1 86 ? -1.238 -5.524 -9.992 1.00 87.12 86 SER A CA 1
ATOM 692 C C . SER A 1 86 ? -1.935 -4.346 -10.679 1.00 87.12 86 SER A C 1
ATOM 694 O O . SER A 1 86 ? -1.649 -4.030 -11.833 1.00 87.12 86 SER A O 1
ATOM 696 N N . ILE A 1 87 ? -2.836 -3.679 -9.952 1.00 86.25 87 ILE A N 1
ATOM 697 C CA . ILE A 1 87 ? -3.652 -2.549 -10.422 1.00 86.25 87 ILE A CA 1
ATOM 698 C C . ILE A 1 87 ? -3.194 -1.203 -9.844 1.00 86.25 87 ILE A C 1
ATOM 700 O O . ILE A 1 87 ? -3.847 -0.175 -10.066 1.00 86.25 87 ILE A O 1
ATOM 704 N N . CYS A 1 88 ? -2.108 -1.208 -9.070 1.00 87.00 88 CYS A N 1
ATOM 705 C CA . CYS A 1 88 ? -1.528 -0.021 -8.457 1.00 87.00 88 CYS A CA 1
ATOM 706 C C . CYS A 1 88 ? -0.196 0.320 -9.116 1.00 87.00 88 CYS A C 1
ATOM 708 O O . CYS A 1 88 ? 0.561 -0.557 -9.524 1.00 87.00 88 CYS A O 1
ATOM 710 N N . GLY A 1 89 ? 0.092 1.616 -9.219 1.00 86.44 89 GLY A N 1
ATOM 711 C CA . GLY A 1 89 ? 1.413 2.062 -9.637 1.00 86.44 89 GLY A CA 1
ATOM 712 C C . GLY A 1 89 ? 2.491 1.655 -8.621 1.00 86.44 89 GLY A C 1
ATOM 713 O O . GLY A 1 89 ? 2.181 1.251 -7.497 1.00 86.44 89 GLY A O 1
ATOM 714 N N . PRO A 1 90 ? 3.774 1.753 -9.000 1.00 89.12 90 PRO A N 1
ATOM 715 C CA . PRO A 1 90 ? 4.887 1.291 -8.173 1.00 89.12 90 PRO A CA 1
ATOM 716 C C . PRO A 1 90 ? 5.079 2.117 -6.890 1.00 89.12 90 PRO A C 1
ATOM 718 O O . PRO A 1 90 ? 5.846 1.717 -6.015 1.00 89.12 90 PRO A O 1
ATOM 721 N N . MET A 1 91 ? 4.423 3.277 -6.771 1.00 92.94 91 MET A N 1
ATOM 722 C CA . MET A 1 91 ? 4.622 4.205 -5.663 1.00 92.94 91 MET A CA 1
ATOM 723 C C . MET A 1 91 ? 3.559 4.033 -4.578 1.00 92.94 91 MET A C 1
ATOM 725 O O . MET A 1 91 ? 2.376 3.831 -4.841 1.00 92.94 91 MET A O 1
ATOM 729 N N . VAL A 1 92 ? 3.962 4.243 -3.322 1.00 92.50 92 VAL A N 1
ATOM 730 C CA . VAL A 1 92 ? 3.047 4.215 -2.163 1.00 92.50 92 VAL A CA 1
ATOM 731 C C . VAL A 1 92 ? 1.909 5.232 -2.312 1.00 92.50 92 VAL A C 1
ATOM 733 O O . VAL A 1 92 ? 0.786 4.982 -1.880 1.00 92.50 92 VAL A O 1
ATOM 736 N N . LEU A 1 93 ? 2.174 6.369 -2.960 1.00 94.75 93 LEU A N 1
ATOM 737 C CA . LEU A 1 93 ? 1.158 7.381 -3.235 1.00 94.75 93 LEU A CA 1
ATOM 738 C C . LEU A 1 93 ? 0.009 6.837 -4.100 1.00 94.75 93 LEU A C 1
ATOM 740 O O . LEU A 1 93 ? -1.142 7.209 -3.878 1.00 94.75 93 LEU A O 1
ATOM 744 N N . ASP A 1 94 ? 0.290 5.945 -5.049 1.00 92.62 94 ASP A N 1
ATOM 745 C CA . ASP A 1 94 ? -0.734 5.323 -5.893 1.00 92.62 94 ASP A CA 1
ATOM 746 C C . ASP A 1 94 ? -1.648 4.420 -5.056 1.00 92.62 94 ASP A C 1
ATOM 748 O O . ASP A 1 94 ? -2.874 4.486 -5.177 1.00 92.62 94 ASP A O 1
ATOM 752 N N . ALA A 1 95 ? -1.065 3.658 -4.125 1.00 91.94 95 ALA A N 1
ATOM 753 C CA . ALA A 1 95 ? -1.821 2.851 -3.169 1.00 91.94 95 ALA A CA 1
ATOM 754 C C . ALA A 1 95 ? -2.715 3.723 -2.266 1.00 91.94 95 ALA A C 1
ATOM 756 O O . ALA A 1 95 ? -3.892 3.418 -2.078 1.00 91.94 95 ALA A O 1
ATOM 757 N N . LEU A 1 96 ? -2.205 4.853 -1.760 1.00 93.62 96 LEU A N 1
ATOM 758 C CA . LEU A 1 96 ? -2.997 5.788 -0.948 1.00 93.62 96 LEU A CA 1
ATOM 759 C C . LEU A 1 96 ? -4.148 6.427 -1.739 1.00 93.62 96 LEU A C 1
ATOM 761 O O . LEU A 1 96 ? -5.252 6.572 -1.209 1.00 93.62 96 LEU A O 1
ATOM 765 N N . GLN A 1 97 ? -3.923 6.781 -3.007 1.00 93.62 97 GLN A N 1
ATOM 766 C CA . GLN A 1 97 ? -4.980 7.277 -3.892 1.00 93.62 97 GLN A CA 1
ATOM 767 C C . GLN A 1 97 ? -6.071 6.223 -4.106 1.00 93.62 97 GLN A C 1
ATOM 769 O O . GLN A 1 97 ? -7.257 6.547 -4.043 1.00 93.62 97 GLN A O 1
ATOM 774 N N . LYS A 1 98 ? -5.690 4.953 -4.286 1.00 91.06 98 LYS A N 1
ATOM 775 C CA . LYS A 1 98 ? -6.636 3.838 -4.423 1.00 91.06 98 LYS A CA 1
ATOM 776 C C . LYS A 1 98 ? -7.445 3.580 -3.155 1.00 91.06 98 LYS A C 1
ATOM 778 O O . LYS A 1 98 ? -8.663 3.429 -3.253 1.00 91.06 98 LYS A O 1
ATOM 783 N N . ILE A 1 99 ? -6.802 3.610 -1.986 1.00 92.44 99 ILE A N 1
ATOM 784 C CA . ILE A 1 99 ? -7.474 3.513 -0.679 1.00 92.44 99 ILE A CA 1
ATOM 785 C C . ILE A 1 99 ? -8.495 4.650 -0.523 1.00 92.44 99 ILE A C 1
ATOM 787 O O . ILE A 1 99 ? -9.635 4.413 -0.130 1.00 92.44 99 ILE A O 1
ATOM 791 N N . LYS A 1 100 ? -8.125 5.885 -0.888 1.00 91.31 100 LYS A N 1
ATOM 792 C CA . LYS A 1 100 ? -9.023 7.049 -0.816 1.00 91.31 100 LYS A CA 1
ATOM 793 C C . LYS A 1 100 ? -10.205 6.960 -1.786 1.00 91.31 100 LY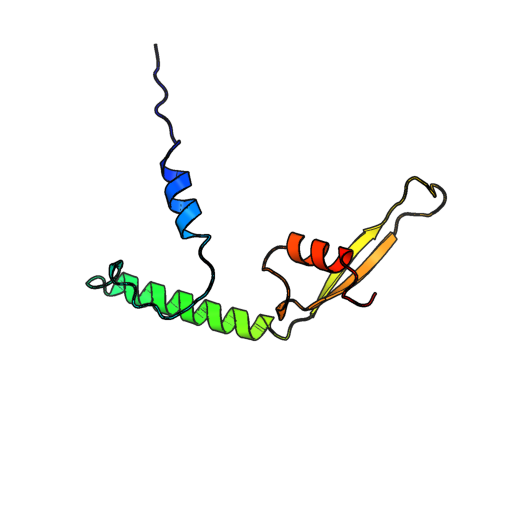S A C 1
ATOM 795 O O . LYS A 1 100 ? -11.298 7.387 -1.432 1.00 91.31 100 LYS A O 1
ATOM 800 N N . ALA A 1 101 ? -9.997 6.435 -2.993 1.00 88.12 101 ALA A N 1
ATOM 801 C CA . ALA A 1 101 ? -11.032 6.336 -4.023 1.00 88.12 101 ALA A CA 1
ATOM 802 C C . ALA A 1 101 ? -12.138 5.307 -3.702 1.00 88.12 101 ALA A C 1
ATOM 804 O O . ALA A 1 101 ? -13.140 5.269 -4.409 1.00 88.12 101 ALA A O 1
ATOM 805 N N . GLY A 1 102 ? -11.985 4.482 -2.657 1.00 69.94 102 GLY A N 1
ATOM 806 C CA . GLY A 1 102 ? -13.056 3.609 -2.157 1.00 69.94 102 GLY A CA 1
ATOM 807 C C . GLY A 1 102 ? -13.303 2.343 -2.980 1.00 69.94 102 GLY A C 1
ATOM 808 O O . GLY A 1 102 ? -14.347 1.718 -2.847 1.00 69.94 102 GLY A O 1
ATOM 809 N N . THR A 1 103 ? -12.350 1.940 -3.823 1.00 60.75 103 THR A N 1
ATOM 810 C CA . THR A 1 103 ? -12.486 0.729 -4.661 1.00 60.75 103 THR A CA 1
ATOM 811 C C . THR A 1 103 ? -12.029 -0.560 -3.972 1.00 60.75 103 THR A C 1
ATOM 813 O O . THR A 1 103 ? -12.046 -1.616 -4.594 1.00 60.75 103 THR A O 1
ATOM 816 N N . MET A 1 104 ? -11.616 -0.500 -2.702 1.00 57.84 104 MET A N 1
ATOM 817 C CA . MET A 1 104 ? -10.994 -1.620 -1.987 1.00 57.84 104 MET A CA 1
ATOM 818 C C . MET A 1 104 ? -11.655 -1.818 -0.616 1.00 57.84 104 MET A C 1
ATOM 820 O O . MET A 1 104 ? -12.014 -0.847 0.050 1.00 57.84 104 MET A O 1
ATOM 824 N N . GLN A 1 105 ? -11.824 -3.080 -0.216 1.00 48.38 105 GLN A N 1
ATOM 825 C CA . GLN A 1 105 ? -12.430 -3.478 1.059 1.00 48.38 105 GLN A CA 1
ATOM 826 C C . GLN A 1 105 ? -11.482 -3.204 2.240 1.00 48.38 105 GLN A C 1
ATOM 828 O O . GLN A 1 105 ? -10.268 -3.394 2.125 1.00 48.38 105 GLN A O 1
ATOM 833 N N . ALA A 1 106 ? -12.063 -2.724 3.343 1.00 48.81 106 ALA A N 1
ATOM 834 C CA . ALA A 1 106 ? -11.426 -2.580 4.653 1.00 48.81 106 ALA A CA 1
ATOM 835 C C . ALA A 1 106 ? -11.485 -3.895 5.441 1.00 48.81 106 ALA A C 1
ATOM 837 O O . ALA A 1 106 ? -12.451 -4.659 5.213 1.00 48.81 106 ALA A O 1
#

InterPro domains:
  IPR012675 Beta-grasp domain superfamily [G3DSA:3.10.20.30] (48-105)
  IPR050573 Succinate Dehydrogenase/Fumarate Reductase Iron-Sulfur [PTHR11921] (44-101)

Radius of gyration: 21.77 Å; chains: 1; bounding box: 48×50×55 Å

Foldseek 3Di:
DDDDDDPPPVVVVVVVVVPDDDPDPPPPVVCPPPPVVVVVVVVVSVVVVVVLVVLQADWDKDFDWDDDPVCPVDDIGTDIWTDRRNPFDPDVVRVVVVVVVPPGDD